Protein AF-A0A1Q5XD91-F1 (afdb_monomer)

Solvent-accessible surface area (backbone atoms only — not comparable to full-atom values): 5332 Å² total; per-residue (Å²): 134,85,80,62,76,76,69,59,72,77,71,69,80,78,74,77,80,73,74,74,92,57,81,72,78,55,91,76,58,67,86,66,50,56,11,87,84,72,84,46,67,27,48,30,25,31,69,90,77,67,46,42,24,21,68,69,60,47,54,56,40,61,73,42,96,71,60,73,60,68,44,65,59,88,63,76,81,83,81,123

Foldseek 3Di:
DDDDPVVVVVPDPPPPPPDPPDPPPPPPPPPQDCAPVNPDGFQKAFPPPRHGHHPVVLVVLCPDPDRTDMDTPPDPPPPD

Nearest PDB structures (foldseek):
  5o76-assembly2_C  TM=6.826E-01  e=3.384E-01  Homo sapiens
  2k4d-assembly1_A  TM=4.747E-01  e=2.914E-01  Homo sapiens
  2csv-assembly1_A  TM=6.713E-01  e=1.752E+00  Homo sapiens
  5jpx-assembly1_A  TM=6.298E-01  e=1.626E+00  Homo sapiens
  2dja-assembly1_A  TM=5.426E-01  e=1.299E+00  Homo sapiens

Mean predicted aligned error: 16.17 Å

pLDDT: mean 72.02, std 14.5, range [44.19, 91.38]

Structure (mmCIF, N/CA/C/O backbone):
data_AF-A0A1Q5XD91-F1
#
_entry.id   AF-A0A1Q5XD91-F1
#
loop_
_atom_site.group_PDB
_atom_site.id
_atom_site.type_symbol
_atom_site.label_atom_id
_atom_site.label_alt_id
_atom_site.label_comp_id
_atom_site.label_asym_id
_atom_site.label_entity_id
_atom_site.label_seq_id
_atom_site.pdbx_PDB_ins_code
_atom_site.Cartn_x
_atom_site.Cartn_y
_atom_site.Cartn_z
_atom_site.occupancy
_atom_site.B_iso_or_equiv
_atom_site.auth_seq_id
_atom_site.auth_comp_id
_atom_site.auth_asym_id
_atom_site.auth_atom_id
_atom_site.pdbx_PDB_model_num
ATOM 1 N N . MET A 1 1 ? 34.100 20.779 -59.127 1.00 44.19 1 MET A N 1
ATOM 2 C CA . MET A 1 1 ? 35.212 20.295 -58.278 1.00 44.19 1 MET A CA 1
ATOM 3 C C . MET A 1 1 ? 34.701 19.112 -57.459 1.00 44.19 1 MET A C 1
ATOM 5 O O . MET A 1 1 ? 34.000 19.327 -56.479 1.00 44.19 1 MET A O 1
ATOM 9 N N . ALA A 1 2 ? 34.929 17.876 -57.911 1.00 56.50 2 ALA A N 1
ATOM 10 C CA . ALA A 1 2 ? 34.485 16.673 -57.202 1.00 56.50 2 ALA A CA 1
ATOM 11 C C . ALA A 1 2 ? 35.408 16.405 -56.000 1.00 56.50 2 ALA A C 1
ATOM 13 O O . ALA A 1 2 ? 36.630 16.425 -56.147 1.00 56.50 2 ALA A O 1
ATOM 14 N N . LYS A 1 3 ? 34.830 16.200 -54.812 1.00 60.53 3 LYS A N 1
ATOM 15 C CA . LYS A 1 3 ? 35.571 15.904 -53.575 1.00 60.53 3 LYS A CA 1
ATOM 16 C C . LYS A 1 3 ? 36.302 14.560 -53.717 1.00 60.53 3 LYS A C 1
ATOM 18 O O . LYS A 1 3 ? 35.729 13.607 -54.246 1.00 60.53 3 LYS A O 1
ATOM 23 N N . ARG A 1 4 ? 37.568 14.491 -53.286 1.00 64.31 4 ARG A N 1
ATOM 24 C CA . 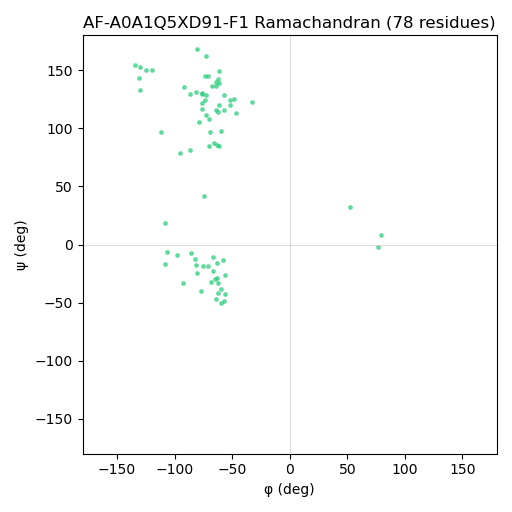ARG A 1 4 ? 38.401 13.280 -53.389 1.00 64.31 4 ARG A CA 1
ATOM 25 C C . ARG A 1 4 ? 37.794 12.166 -52.531 1.00 64.31 4 ARG A C 1
ATOM 27 O O . ARG A 1 4 ? 37.317 12.414 -51.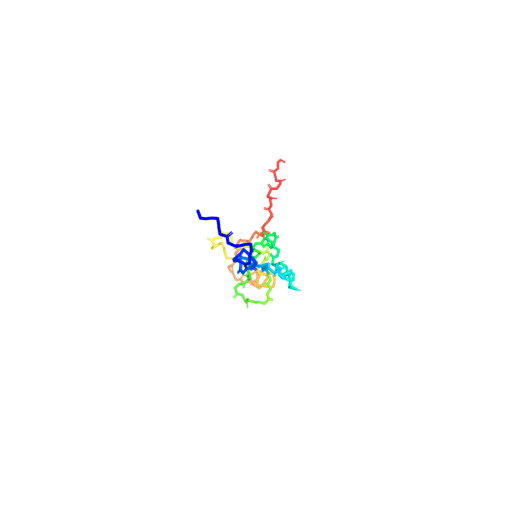428 1.00 64.31 4 ARG A O 1
ATOM 34 N N . ARG A 1 5 ? 37.811 10.926 -53.039 1.00 60.12 5 ARG A N 1
ATOM 35 C CA . ARG A 1 5 ? 37.259 9.737 -52.350 1.00 60.12 5 ARG A CA 1
ATOM 36 C C . ARG A 1 5 ? 37.871 9.501 -50.962 1.00 60.12 5 ARG A C 1
ATOM 38 O O . ARG A 1 5 ? 37.213 8.939 -50.095 1.00 60.12 5 ARG A O 1
ATOM 45 N N . GLU A 1 6 ? 39.095 9.968 -50.752 1.00 62.19 6 GLU A N 1
ATOM 46 C CA . GLU A 1 6 ? 39.857 9.858 -49.504 1.00 62.19 6 GLU A CA 1
ATOM 47 C C . GLU A 1 6 ? 39.211 10.641 -48.344 1.00 62.19 6 GLU A C 1
ATOM 49 O O . GLU A 1 6 ? 39.291 10.214 -47.193 1.00 62.19 6 GLU A O 1
ATOM 54 N N . ASP A 1 7 ? 38.493 11.732 -48.638 1.00 58.72 7 ASP A N 1
ATOM 55 C CA . ASP A 1 7 ? 37.809 12.555 -47.631 1.00 58.72 7 ASP A CA 1
ATOM 56 C C . ASP A 1 7 ? 36.520 11.911 -47.090 1.00 58.72 7 ASP A C 1
ATOM 58 O O . ASP A 1 7 ? 36.031 12.291 -46.026 1.00 58.72 7 ASP A O 1
ATOM 62 N N . LEU A 1 8 ? 35.955 10.923 -47.795 1.00 57.56 8 LE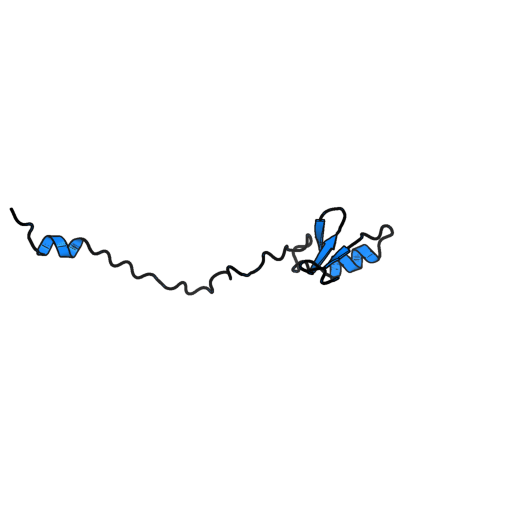U A N 1
ATOM 63 C CA . LEU A 1 8 ? 34.740 10.218 -47.368 1.00 57.56 8 LEU A CA 1
ATOM 64 C C . LEU A 1 8 ? 35.026 9.138 -46.314 1.00 57.56 8 LEU A C 1
ATOM 66 O O . LEU A 1 8 ? 34.152 8.833 -45.506 1.00 57.56 8 LEU A O 1
ATOM 70 N N . ALA A 1 9 ? 36.248 8.600 -46.269 1.00 56.22 9 ALA A N 1
ATOM 71 C CA . ALA A 1 9 ? 36.625 7.543 -45.327 1.00 56.22 9 ALA A CA 1
ATOM 72 C C . ALA A 1 9 ? 36.726 8.028 -43.867 1.00 56.22 9 ALA A C 1
ATOM 74 O O . ALA A 1 9 ? 36.666 7.221 -42.943 1.00 56.22 9 ALA A O 1
ATOM 75 N N . LYS A 1 10 ? 36.848 9.344 -43.640 1.00 56.78 10 LYS A N 1
ATOM 76 C CA . LYS A 1 10 ? 36.915 9.942 -42.294 1.00 56.78 10 LYS A CA 1
ATOM 77 C C . LYS A 1 10 ? 35.551 10.237 -41.657 1.00 56.78 10 LYS A C 1
ATOM 79 O O . LYS A 1 10 ? 35.517 10.619 -40.493 1.00 56.78 10 LYS A O 1
ATOM 84 N N . LEU A 1 11 ? 34.443 10.084 -42.386 1.00 57.44 11 LEU A N 1
ATOM 85 C CA . LEU A 1 11 ? 33.109 10.492 -41.917 1.00 57.44 11 LEU A CA 1
ATOM 86 C C . LEU A 1 11 ? 32.263 9.356 -41.332 1.00 57.44 11 LEU A C 1
ATOM 88 O O . LEU A 1 11 ? 31.224 9.615 -40.730 1.00 57.44 11 LEU A O 1
ATOM 92 N N . THR A 1 12 ? 32.694 8.105 -41.450 1.00 59.00 12 THR A N 1
ATOM 93 C CA . THR A 1 12 ? 31.968 6.965 -40.884 1.00 59.00 12 THR A CA 1
ATOM 94 C C . THR A 1 12 ? 32.522 6.600 -39.514 1.00 59.00 12 THR A C 1
ATOM 96 O O . THR A 1 12 ? 33.262 5.630 -39.360 1.00 59.00 12 THR A O 1
ATOM 99 N N . LEU A 1 13 ? 32.133 7.372 -38.495 1.00 61.50 13 LEU A N 1
ATOM 100 C CA . LEU A 1 13 ? 32.134 6.893 -37.114 1.00 61.50 13 LEU A CA 1
ATOM 101 C C . LEU A 1 13 ? 31.086 5.779 -37.013 1.00 61.50 13 LEU A C 1
ATOM 103 O O . LEU A 1 13 ? 29.918 6.015 -36.714 1.00 61.50 13 LEU A O 1
ATOM 107 N N . VAL A 1 14 ? 31.503 4.550 -37.311 1.00 63.75 14 VAL A N 1
ATOM 108 C CA . VAL A 1 14 ? 30.735 3.358 -36.962 1.00 63.75 14 VAL A CA 1
ATOM 109 C C . VAL A 1 14 ? 30.814 3.250 -35.447 1.00 63.75 14 VAL A C 1
ATOM 111 O O . VAL A 1 14 ? 31.810 2.783 -34.907 1.00 63.75 14 VAL A O 1
ATOM 114 N N . ILE A 1 15 ? 29.797 3.752 -34.751 1.00 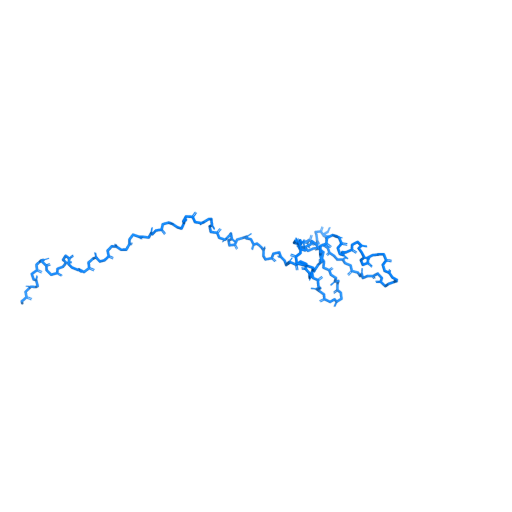65.94 15 ILE A N 1
ATOM 115 C CA . ILE A 1 15 ? 29.637 3.528 -33.317 1.00 65.94 15 ILE A CA 1
ATOM 116 C C . ILE A 1 15 ? 29.053 2.119 -33.188 1.00 65.94 15 ILE A C 1
ATOM 118 O O . ILE A 1 15 ? 27.875 1.933 -33.506 1.00 65.94 15 ILE A O 1
ATOM 122 N N . PRO A 1 16 ? 29.824 1.096 -32.773 1.00 62.34 16 PRO A N 1
ATOM 123 C CA . PRO A 1 16 ? 29.226 -0.189 -32.473 1.00 62.34 16 PRO A CA 1
ATOM 124 C C . PRO A 1 16 ? 28.284 0.031 -31.290 1.00 62.34 16 PRO A C 1
ATOM 126 O O . PRO A 1 16 ? 28.723 0.391 -30.196 1.00 62.34 16 PRO A O 1
ATOM 129 N N . PHE A 1 17 ? 26.981 -0.158 -31.503 1.00 63.12 17 PHE A N 1
ATOM 130 C CA . PHE A 1 17 ? 26.025 -0.237 -30.407 1.00 63.12 17 PHE A CA 1
ATOM 131 C C . PHE A 1 17 ? 26.450 -1.411 -29.520 1.00 63.12 17 PHE A C 1
ATOM 133 O O . PHE A 1 17 ? 26.174 -2.571 -29.829 1.00 63.12 17 PHE A O 1
ATOM 140 N N . ARG A 1 18 ? 27.177 -1.118 -28.434 1.00 61.19 18 ARG A N 1
ATOM 141 C CA . ARG A 1 18 ? 27.447 -2.091 -27.377 1.00 61.19 18 ARG A CA 1
ATOM 142 C C . ARG A 1 18 ? 26.092 -2.571 -26.883 1.00 61.19 18 ARG A C 1
ATOM 144 O O . ARG A 1 18 ? 25.303 -1.781 -26.364 1.00 61.19 18 ARG A O 1
ATOM 151 N N . LYS A 1 19 ? 25.805 -3.858 -27.081 1.00 65.12 19 LYS A N 1
ATOM 152 C CA . LYS A 1 19 ? 24.671 -4.492 -26.414 1.00 65.12 19 LYS A CA 1
ATOM 153 C C . LYS A 1 19 ? 24.890 -4.294 -24.909 1.00 65.12 19 LYS A C 1
ATOM 155 O O . LYS A 1 19 ? 26.001 -4.548 -24.448 1.00 65.12 19 LYS A O 1
ATOM 160 N N . PRO A 1 20 ? 23.906 -3.782 -24.157 1.00 62.34 20 PRO A N 1
ATOM 161 C CA . PRO A 1 20 ? 24.064 -3.642 -22.719 1.00 62.34 20 PRO A CA 1
ATOM 162 C C . PRO A 1 20 ? 24.265 -5.038 -22.111 1.00 62.34 20 PRO A C 1
ATOM 164 O O . PRO A 1 20 ? 23.391 -5.887 -22.245 1.00 62.34 20 PRO A O 1
ATOM 167 N N . ASP A 1 21 ? 25.406 -5.265 -21.451 1.00 63.41 21 ASP A N 1
ATOM 168 C CA . ASP A 1 21 ? 25.704 -6.491 -20.681 1.00 63.41 21 ASP A CA 1
ATOM 169 C C . ASP A 1 21 ? 24.757 -6.689 -19.489 1.00 63.41 21 ASP A C 1
ATOM 171 O O . ASP A 1 21 ? 24.671 -7.766 -18.905 1.00 63.41 21 ASP A O 1
ATOM 175 N N . LYS A 1 22 ? 24.041 -5.634 -19.101 1.00 64.75 22 LYS A N 1
ATOM 176 C CA . LYS A 1 22 ? 23.104 -5.669 -17.985 1.00 64.75 22 LYS A CA 1
ATOM 177 C C . LYS A 1 22 ? 21.716 -6.015 -18.520 1.00 64.75 22 LYS A C 1
ATOM 179 O O . LYS A 1 22 ? 21.315 -5.422 -19.529 1.00 64.75 22 LYS A O 1
ATOM 184 N N . PRO A 1 23 ? 20.962 -6.917 -17.862 1.00 61.03 23 PRO A N 1
ATOM 185 C CA . PRO A 1 23 ? 19.571 -7.140 -18.221 1.00 61.03 23 PRO A CA 1
ATOM 186 C C . PRO A 1 23 ? 18.875 -5.781 -18.229 1.00 61.03 23 PRO A C 1
ATOM 188 O O . PRO A 1 23 ? 18.967 -5.024 -17.259 1.00 61.03 23 PRO A O 1
ATOM 191 N N . LYS A 1 24 ? 18.250 -5.430 -19.361 1.00 55.16 24 LYS A N 1
ATOM 192 C CA . LYS A 1 24 ? 17.394 -4.246 -19.440 1.00 55.16 24 LYS A CA 1
ATOM 193 C C . LYS A 1 24 ? 16.458 -4.315 -18.238 1.00 55.16 24 LYS A C 1
ATOM 195 O O . LYS A 1 24 ? 15.793 -5.337 -18.070 1.00 55.16 24 LYS A O 1
ATOM 200 N N . HIS A 1 25 ? 16.426 -3.260 -17.419 1.00 53.44 25 HIS A N 1
ATOM 201 C CA . HIS A 1 25 ? 15.348 -3.071 -16.455 1.00 53.44 25 HIS A CA 1
ATOM 202 C C . HIS A 1 25 ? 14.062 -3.327 -17.230 1.00 53.44 25 HIS A C 1
ATOM 204 O O . HIS A 1 25 ? 13.795 -2.633 -18.215 1.00 53.44 25 HIS A O 1
ATOM 210 N N . ASN A 1 26 ? 13.366 -4.408 -16.881 1.00 49.38 26 ASN A N 1
ATOM 211 C CA . ASN A 1 26 ? 12.196 -4.851 -17.611 1.00 49.38 26 ASN A CA 1
ATOM 212 C C . ASN A 1 26 ? 11.263 -3.639 -17.717 1.00 49.38 26 ASN A C 1
ATOM 214 O O . ASN A 1 26 ? 10.909 -3.051 -16.698 1.00 49.38 26 ASN A O 1
ATOM 218 N N . GLN A 1 27 ? 10.933 -3.207 -18.933 1.00 52.94 27 GLN A N 1
ATOM 219 C CA . GLN A 1 27 ? 9.980 -2.109 -19.135 1.00 52.94 27 GLN A CA 1
ATOM 220 C C . GLN A 1 27 ? 8.567 -2.526 -18.684 1.00 52.94 27 GLN A C 1
ATOM 222 O O . GLN A 1 27 ? 7.700 -1.679 -18.520 1.00 52.94 27 GLN A O 1
ATOM 227 N N . TYR A 1 28 ? 8.389 -3.827 -18.413 1.00 49.44 28 TYR A N 1
ATOM 228 C CA . TYR A 1 28 ? 7.251 -4.455 -17.754 1.00 49.44 28 TYR A CA 1
ATOM 229 C C . TYR A 1 28 ? 7.573 -4.947 -16.335 1.00 49.44 28 TYR A C 1
ATOM 231 O O . TYR A 1 28 ? 6.843 -5.783 -15.808 1.00 49.44 28 TYR A O 1
ATOM 239 N N . ARG A 1 29 ? 8.647 -4.473 -15.675 1.00 47.69 29 ARG A N 1
ATOM 240 C CA . ARG A 1 29 ? 8.611 -4.428 -14.206 1.00 47.69 29 ARG A CA 1
ATOM 241 C C . ARG A 1 29 ? 7.598 -3.334 -13.908 1.00 47.69 29 ARG A C 1
ATOM 243 O O . ARG A 1 29 ? 7.950 -2.162 -13.805 1.00 47.69 29 ARG A O 1
ATOM 250 N N . THR A 1 30 ? 6.329 -3.740 -13.912 1.00 56.47 30 THR A N 1
ATOM 251 C CA . THR A 1 30 ? 5.221 -3.061 -13.257 1.00 56.47 30 THR A CA 1
ATOM 252 C C . THR A 1 30 ? 5.810 -2.430 -12.014 1.00 56.47 30 THR A C 1
ATOM 254 O O . THR A 1 30 ? 6.500 -3.124 -11.270 1.00 56.47 30 THR A O 1
ATOM 257 N N . PHE A 1 31 ? 5.681 -1.116 -11.873 1.00 59.47 31 PHE A N 1
ATOM 258 C CA . PHE A 1 31 ? 6.187 -0.396 -10.715 1.00 59.47 31 PHE A CA 1
ATOM 259 C C . PHE A 1 31 ? 5.449 -0.945 -9.489 1.00 59.47 31 PHE A C 1
ATOM 261 O O . PHE A 1 31 ? 4.387 -0.445 -9.135 1.00 59.47 31 PHE A O 1
ATOM 268 N N . THR A 1 32 ? 5.938 -2.046 -8.919 1.00 63.84 32 THR A N 1
ATOM 269 C CA . THR A 1 32 ? 5.438 -2.596 -7.671 1.00 63.84 32 THR A CA 1
ATOM 270 C C . THR A 1 32 ? 5.946 -1.645 -6.605 1.00 63.84 32 THR A C 1
ATOM 272 O O . THR A 1 32 ? 7.165 -1.501 -6.445 1.00 63.84 32 THR A O 1
ATOM 275 N N . PRO A 1 33 ? 5.050 -0.890 -5.952 1.00 77.12 33 PRO A N 1
ATOM 276 C CA . PRO A 1 33 ? 5.485 0.058 -4.951 1.00 77.12 33 PRO A CA 1
ATOM 277 C C . PRO A 1 33 ? 6.189 -0.713 -3.832 1.00 77.12 33 PRO A C 1
ATOM 279 O O . PRO A 1 33 ? 5.780 -1.806 -3.450 1.00 77.12 33 PRO A O 1
ATOM 282 N N . MET A 1 34 ? 7.290 -0.169 -3.329 1.00 85.75 34 MET A N 1
ATOM 283 C CA . MET A 1 34 ? 7.954 -0.727 -2.153 1.00 85.75 34 MET A CA 1
ATOM 284 C C . MET A 1 34 ? 7.123 -0.390 -0.917 1.00 85.75 34 MET A C 1
ATOM 286 O O . MET A 1 34 ? 6.548 0.699 -0.835 1.00 85.75 34 MET A O 1
ATOM 290 N N . CYS A 1 35 ? 7.082 -1.298 0.057 1.00 88.81 35 CYS A N 1
ATOM 291 C CA . CYS A 1 35 ? 6.497 -0.984 1.355 1.00 88.81 35 CYS A CA 1
ATOM 292 C C . CYS A 1 35 ? 7.271 0.167 2.015 1.00 88.81 35 CYS A C 1
ATOM 294 O O . CYS A 1 35 ? 8.490 0.265 1.861 1.00 88.81 35 CYS A O 1
ATOM 296 N N . GLY A 1 36 ? 6.598 0.990 2.826 1.00 84.25 36 GLY A N 1
ATOM 297 C CA . GLY A 1 36 ? 7.241 2.065 3.600 1.00 84.25 36 GLY A CA 1
ATOM 298 C C . GLY A 1 36 ? 8.351 1.603 4.563 1.00 84.25 36 GLY A C 1
ATOM 299 O O . GLY A 1 36 ? 9.128 2.430 5.029 1.00 84.25 36 GLY A O 1
ATOM 300 N N . CYS A 1 37 ? 8.461 0.296 4.830 1.00 84.56 37 CYS A N 1
ATOM 301 C CA . CYS A 1 37 ? 9.543 -0.304 5.615 1.00 84.56 37 CYS A CA 1
ATOM 302 C C . CYS A 1 37 ? 10.833 -0.531 4.806 1.00 84.56 37 CYS A C 1
ATOM 304 O O . CYS A 1 37 ? 11.898 -0.704 5.389 1.00 84.56 37 CYS A O 1
ATOM 306 N N . GLY A 1 38 ? 10.754 -0.525 3.470 1.00 82.94 38 GLY A N 1
ATOM 307 C CA . GLY A 1 38 ? 11.897 -0.662 2.564 1.00 82.94 38 GLY A CA 1
ATOM 308 C C . GLY A 1 38 ? 12.468 -2.075 2.406 1.00 82.94 38 GLY A C 1
ATOM 309 O O . GLY A 1 38 ? 13.398 -2.250 1.624 1.00 82.94 38 GLY A O 1
ATOM 310 N N . GLU A 1 39 ? 11.932 -3.074 3.111 1.00 80.62 39 GLU A N 1
ATOM 311 C CA . GLU A 1 39 ? 12.490 -4.434 3.130 1.00 80.62 39 GLU A CA 1
ATOM 312 C C . GLU A 1 39 ? 11.871 -5.357 2.068 1.00 80.62 39 GLU A C 1
ATOM 314 O O . GLU A 1 39 ? 12.551 -6.212 1.497 1.00 80.62 39 GLU A O 1
ATOM 319 N N . HIS A 1 40 ? 10.589 -5.151 1.759 1.00 87.00 40 HIS A N 1
ATOM 320 C CA . HIS A 1 40 ? 9.823 -6.001 0.851 1.00 87.00 40 HIS 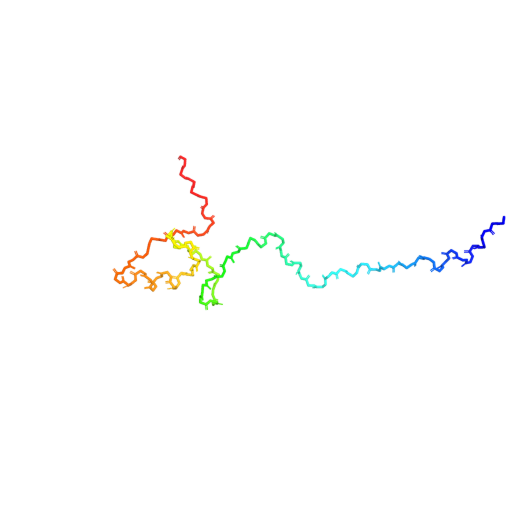A CA 1
ATOM 321 C C . HIS A 1 40 ? 8.998 -5.185 -0.152 1.00 87.00 40 HIS A C 1
ATOM 323 O O . HIS A 1 40 ? 8.612 -4.036 0.104 1.00 87.00 40 HIS A O 1
ATOM 329 N N . GLU A 1 41 ? 8.713 -5.808 -1.297 1.00 88.44 41 GLU A N 1
ATOM 330 C CA . GLU A 1 41 ? 7.742 -5.294 -2.263 1.00 88.44 41 GLU A CA 1
ATOM 331 C C . GLU A 1 41 ? 6.354 -5.243 -1.594 1.00 88.44 41 GLU A C 1
ATOM 333 O O . GLU A 1 41 ? 6.027 -6.084 -0.752 1.00 88.44 41 GLU A O 1
ATOM 338 N N . ALA A 1 42 ? 5.560 -4.213 -1.891 1.00 87.81 42 ALA A N 1
ATOM 339 C CA . ALA A 1 42 ? 4.227 -4.102 -1.322 1.00 87.81 42 ALA A CA 1
ATOM 340 C C . ALA A 1 42 ? 3.235 -4.965 -2.100 1.00 87.81 42 ALA A C 1
ATOM 342 O O . ALA A 1 42 ? 3.132 -4.881 -3.324 1.00 87.81 42 ALA A O 1
ATOM 343 N N . GLU A 1 43 ? 2.469 -5.746 -1.349 1.00 88.62 43 GLU A N 1
ATOM 344 C CA . GLU A 1 43 ? 1.401 -6.614 -1.852 1.00 88.62 43 GLU A CA 1
ATOM 345 C C . GLU A 1 43 ? 0.021 -6.069 -1.472 1.00 88.62 43 GLU A C 1
ATOM 347 O O . GLU A 1 43 ? -0.987 -6.429 -2.076 1.00 88.62 43 GLU A O 1
ATOM 352 N N . TRP A 1 44 ? -0.021 -5.156 -0.501 1.00 86.75 44 TRP A N 1
ATOM 353 C CA . TRP A 1 44 ? -1.230 -4.601 0.080 1.00 86.75 44 TRP A CA 1
ATOM 354 C C . TRP A 1 44 ? -1.225 -3.079 -0.000 1.00 86.75 44 TRP A C 1
ATOM 356 O O . TRP A 1 44 ? -0.183 -2.430 0.059 1.00 86.75 44 TRP A O 1
ATOM 366 N N . GLU A 1 45 ? -2.407 -2.491 -0.088 1.00 86.44 45 GLU A N 1
ATOM 367 C CA . GLU A 1 45 ? -2.611 -1.050 -0.039 1.00 86.44 45 GLU A CA 1
ATOM 368 C C . GLU A 1 45 ? -3.699 -0.720 0.976 1.00 86.44 45 GLU A C 1
ATOM 370 O O . GLU A 1 45 ? -4.770 -1.331 0.977 1.00 86.44 45 GLU A O 1
ATOM 375 N N . VAL A 1 46 ? -3.434 0.262 1.837 1.00 84.50 46 VAL A N 1
ATOM 376 C CA . VAL A 1 46 ? -4.441 0.798 2.760 1.00 84.50 46 VAL A CA 1
ATOM 377 C C . VAL A 1 46 ? -5.428 1.657 1.973 1.00 84.50 46 VAL A C 1
ATOM 379 O O . VAL A 1 46 ? -5.024 2.617 1.326 1.00 84.50 46 VAL A O 1
ATOM 382 N N . TYR A 1 47 ? -6.723 1.353 2.053 1.00 78.12 47 TYR A N 1
ATOM 383 C CA . TYR A 1 47 ? -7.764 1.996 1.243 1.00 78.12 47 TYR A CA 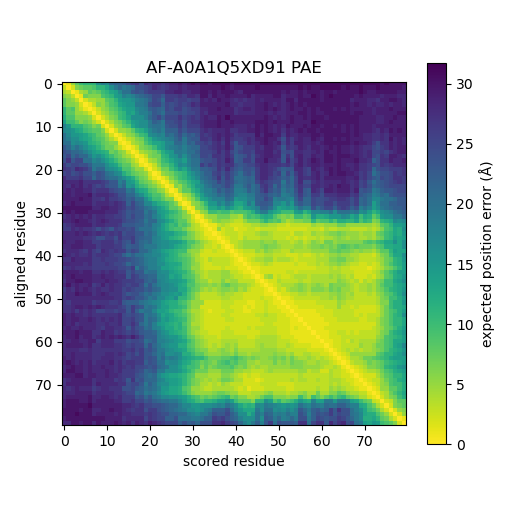1
ATOM 384 C C . TYR A 1 47 ? -7.854 3.514 1.461 1.00 78.12 47 TYR A C 1
ATOM 386 O O . TYR A 1 47 ? -8.077 4.271 0.523 1.00 78.12 47 TYR A O 1
ATOM 394 N N . GLU A 1 48 ? -7.677 3.961 2.704 1.00 78.12 48 GLU A N 1
ATOM 395 C CA . GLU A 1 48 ? -7.879 5.361 3.087 1.00 78.12 48 GLU A CA 1
ATOM 396 C C . GLU A 1 48 ? -6.722 6.272 2.657 1.00 78.12 48 GLU A C 1
ATOM 398 O O . GLU A 1 48 ? -6.942 7.390 2.196 1.00 78.12 48 GLU A O 1
ATOM 403 N N . THR A 1 49 ? -5.484 5.793 2.785 1.00 81.88 49 THR A N 1
ATOM 404 C CA . THR A 1 49 ? -4.272 6.585 2.521 1.00 81.88 49 THR A CA 1
ATOM 405 C C . THR A 1 49 ? -3.562 6.197 1.230 1.00 81.88 49 THR A C 1
ATOM 407 O O . THR A 1 49 ? -2.596 6.859 0.853 1.00 81.88 49 THR A O 1
ATOM 410 N N . LEU A 1 50 ? -4.015 5.128 0.566 1.00 81.88 50 LEU A N 1
ATOM 411 C CA . LEU A 1 50 ? -3.377 4.515 -0.602 1.00 81.88 50 LEU A CA 1
ATOM 412 C C . LEU A 1 50 ? -1.893 4.198 -0.360 1.00 81.88 50 LEU A C 1
ATOM 414 O O . LEU A 1 50 ? -1.054 4.285 -1.255 1.00 81.88 50 LEU A O 1
ATOM 418 N N . GLN A 1 51 ? -1.546 3.874 0.890 1.00 83.25 51 GLN A N 1
ATOM 419 C CA . GLN A 1 51 ? -0.166 3.586 1.256 1.00 83.25 51 GLN A CA 1
ATOM 420 C C . GLN A 1 51 ? 0.185 2.111 1.017 1.00 83.25 51 GLN A C 1
ATOM 422 O O . GLN A 1 51 ? -0.517 1.229 1.532 1.00 83.25 51 GLN A O 1
ATOM 427 N N . PRO A 1 52 ? 1.296 1.835 0.309 1.00 88.62 52 PRO A N 1
ATOM 428 C CA . PRO A 1 52 ? 1.742 0.484 -0.001 1.00 88.62 52 PRO A CA 1
ATOM 429 C C . PRO A 1 52 ? 2.379 -0.193 1.222 1.00 88.62 52 PRO A C 1
ATOM 431 O O . PRO A 1 52 ? 3.266 0.368 1.870 1.00 88.62 52 PRO A O 1
ATOM 434 N N . HIS A 1 53 ? 1.942 -1.415 1.517 1.00 90.12 53 HIS A N 1
ATOM 435 C CA . HIS A 1 53 ? 2.410 -2.241 2.624 1.00 90.12 53 HIS A CA 1
ATOM 436 C C . HIS A 1 53 ? 2.751 -3.668 2.164 1.00 90.12 53 HIS A C 1
ATOM 438 O O . HIS A 1 53 ? 2.084 -4.243 1.304 1.00 90.12 53 HIS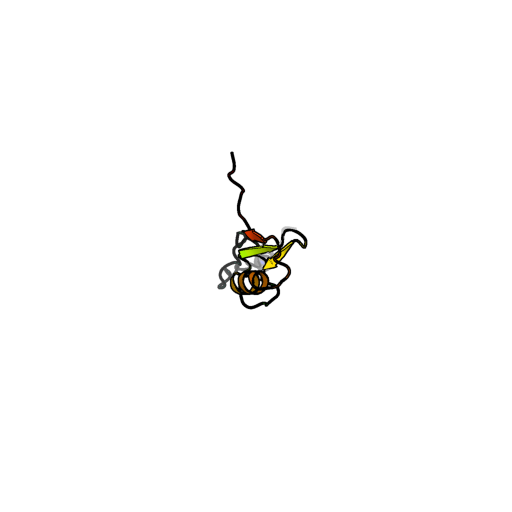 A O 1
ATOM 444 N N . CYS A 1 54 ? 3.797 -4.258 2.739 1.00 91.38 54 CYS A N 1
ATOM 445 C CA . CYS A 1 54 ? 4.086 -5.684 2.602 1.00 91.38 54 CYS A CA 1
ATOM 446 C C . CYS A 1 54 ? 3.213 -6.502 3.562 1.00 91.38 54 CYS A C 1
ATOM 448 O O . CYS A 1 54 ? 2.596 -5.945 4.476 1.00 91.38 54 CYS A O 1
ATOM 450 N N . ASP A 1 55 ? 3.181 -7.823 3.380 1.00 90.50 55 ASP A N 1
ATOM 451 C CA . ASP A 1 55 ? 2.365 -8.720 4.204 1.00 90.50 55 ASP A CA 1
ATOM 452 C C . ASP A 1 55 ? 2.664 -8.593 5.706 1.00 90.50 55 ASP A C 1
ATOM 454 O O . ASP A 1 55 ? 1.750 -8.463 6.515 1.00 90.50 55 ASP A O 1
ATOM 458 N N . SER A 1 56 ? 3.944 -8.502 6.080 1.00 90.56 56 SER A N 1
ATOM 459 C CA . SER A 1 56 ? 4.365 -8.339 7.479 1.00 90.56 56 SER A CA 1
ATOM 460 C C . SER A 1 56 ? 3.806 -7.059 8.116 1.00 90.56 56 SER A C 1
ATOM 462 O O . SER A 1 56 ? 3.166 -7.106 9.168 1.00 90.56 56 SER A O 1
ATOM 464 N N . CYS A 1 57 ? 3.967 -5.907 7.453 1.00 89.44 57 CYS A N 1
ATOM 465 C CA . CYS A 1 57 ? 3.460 -4.637 7.977 1.00 89.44 57 CYS A CA 1
ATOM 466 C C . CYS A 1 57 ? 1.923 -4.582 7.987 1.00 89.44 57 CYS A C 1
ATOM 468 O O . CYS A 1 57 ? 1.335 -3.970 8.878 1.00 89.44 57 CYS A O 1
ATOM 470 N N . MET A 1 58 ? 1.260 -5.235 7.027 1.00 89.31 58 MET A N 1
ATOM 471 C CA . MET A 1 58 ? -0.197 -5.382 7.028 1.00 89.31 58 MET A CA 1
ATOM 472 C C . MET A 1 58 ? -0.669 -6.216 8.226 1.00 89.31 58 MET A C 1
ATOM 474 O O . MET A 1 58 ? -1.578 -5.794 8.944 1.00 89.31 58 MET A O 1
ATOM 478 N N . GLN A 1 59 ? -0.029 -7.358 8.490 1.00 89.62 59 GLN A N 1
ATOM 479 C CA . GLN A 1 59 ? -0.356 -8.216 9.630 1.00 89.62 59 GLN A CA 1
ATOM 480 C C . GLN A 1 59 ? -0.134 -7.494 10.960 1.00 89.62 59 GLN A C 1
ATOM 482 O O . GLN A 1 59 ? -0.991 -7.564 11.841 1.00 89.62 59 GLN A O 1
ATOM 487 N N . GLU A 1 60 ? 0.961 -6.743 11.092 1.00 87.94 60 GLU A N 1
ATOM 488 C CA . GLU A 1 60 ? 1.202 -5.904 12.265 1.00 87.94 60 GLU A CA 1
ATOM 489 C C . GLU A 1 60 ? 0.053 -4.905 12.467 1.00 87.94 60 GLU A C 1
ATOM 491 O O . GLU A 1 60 ? -0.540 -4.839 13.549 1.00 87.94 60 GLU A O 1
ATOM 496 N N . ALA A 1 61 ? -0.356 -4.202 11.407 1.00 85.12 61 ALA A N 1
ATOM 497 C CA . ALA A 1 61 ? -1.452 -3.243 11.470 1.00 85.12 61 ALA A CA 1
ATOM 498 C C . ALA A 1 61 ? -2.801 -3.896 11.840 1.00 85.12 61 ALA A C 1
ATOM 500 O O . ALA A 1 61 ? -3.597 -3.291 12.565 1.00 85.12 61 ALA A O 1
ATOM 501 N N . MET A 1 62 ? -3.041 -5.147 11.431 1.00 84.44 62 MET A N 1
ATOM 502 C CA . MET A 1 62 ? -4.238 -5.920 11.799 1.00 84.44 62 MET A CA 1
ATOM 503 C C . MET A 1 62 ? -4.312 -6.275 13.291 1.00 84.44 62 MET A C 1
ATOM 505 O O . MET A 1 62 ? -5.410 -6.514 13.809 1.00 84.44 62 MET A O 1
ATOM 509 N N . THR A 1 63 ? -3.175 -6.294 13.993 1.00 86.69 63 THR A N 1
ATOM 510 C CA . THR A 1 63 ? -3.129 -6.498 15.453 1.00 86.69 63 THR A CA 1
ATOM 511 C C . THR A 1 63 ? -3.386 -5.220 16.253 1.00 86.69 63 THR A C 1
ATOM 513 O O . THR A 1 63 ? -3.638 -5.282 17.458 1.00 86.69 63 THR A O 1
ATOM 516 N N . SER A 1 64 ? -3.357 -4.055 15.603 1.00 85.00 64 SER A N 1
ATOM 517 C CA . SER A 1 64 ? -3.590 -2.774 16.263 1.00 85.00 64 SER A CA 1
ATOM 518 C C . SER A 1 64 ? -5.070 -2.571 16.631 1.00 85.00 64 SER A C 1
ATOM 520 O O . SER A 1 64 ? -5.977 -3.230 16.115 1.00 85.00 64 SER A O 1
ATOM 522 N N . LYS A 1 65 ? -5.343 -1.632 17.548 1.00 85.06 65 LYS A N 1
ATOM 523 C CA . LYS A 1 65 ? -6.723 -1.302 17.959 1.00 85.06 65 LYS A CA 1
ATOM 524 C C . LYS A 1 65 ? -7.562 -0.730 16.813 1.00 85.06 65 LYS A C 1
ATOM 526 O O . LYS A 1 65 ? -8.781 -0.873 16.833 1.00 85.06 65 LYS A O 1
ATOM 531 N N . ILE A 1 66 ? -6.919 -0.063 15.857 1.00 82.69 66 ILE A N 1
ATOM 532 C CA . ILE A 1 66 ? -7.56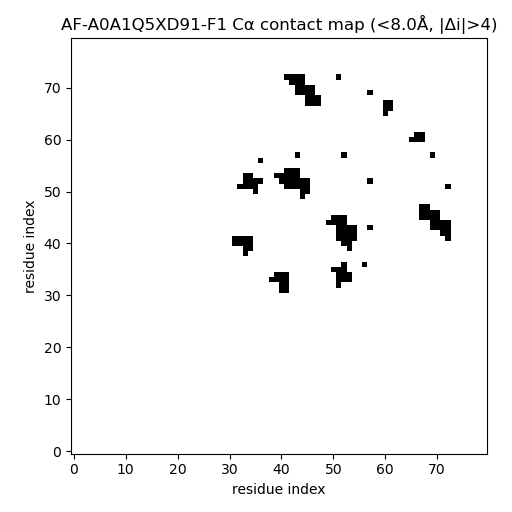0 0.579 14.711 1.00 82.69 66 ILE A CA 1
ATOM 533 C C . ILE A 1 66 ? -7.140 -0.210 13.482 1.00 82.69 66 ILE A C 1
ATOM 535 O O . ILE A 1 66 ? -6.057 -0.007 12.947 1.00 82.69 66 ILE A O 1
ATOM 539 N N . LYS A 1 67 ? -7.990 -1.141 13.058 1.00 82.94 67 LYS A N 1
ATOM 540 C CA . LYS A 1 67 ? -7.686 -2.004 11.918 1.00 82.94 67 LYS A CA 1
ATOM 541 C C . LYS A 1 67 ? -7.871 -1.217 10.620 1.00 82.94 67 LYS A C 1
ATOM 543 O O . LYS A 1 67 ? -9.000 -0.797 10.354 1.00 82.94 67 LYS A O 1
ATOM 548 N N . PRO A 1 68 ? -6.812 -1.006 9.820 1.00 82.00 68 PRO A N 1
ATOM 549 C CA . PRO A 1 68 ? -6.965 -0.363 8.528 1.00 82.00 68 PRO A CA 1
ATOM 550 C C . PRO A 1 68 ? -7.673 -1.304 7.551 1.00 82.00 68 PRO A C 1
ATOM 552 O O . PRO A 1 68 ? -7.456 -2.517 7.556 1.00 82.00 68 PRO A O 1
ATOM 555 N N . PHE A 1 69 ? -8.499 -0.737 6.677 1.00 85.50 69 PHE A N 1
ATOM 556 C CA . PHE A 1 69 ? -9.025 -1.468 5.529 1.00 85.50 69 PHE A CA 1
ATOM 557 C C . PHE A 1 69 ? -7.929 -1.573 4.472 1.00 85.50 69 PHE A C 1
ATOM 559 O O . PHE A 1 69 ? -7.408 -0.553 4.022 1.00 85.50 69 PHE A O 1
ATOM 566 N N . VAL A 1 70 ? -7.576 -2.797 4.087 1.00 86.56 70 VAL A N 1
ATOM 567 C CA . VAL A 1 70 ? -6.523 -3.077 3.103 1.00 86.56 70 VAL A CA 1
ATOM 568 C C . VAL A 1 70 ? -7.089 -3.825 1.903 1.00 86.56 70 VAL A C 1
ATOM 570 O O . VAL A 1 70 ? -8.043 -4.591 2.038 1.00 86.56 70 VAL A O 1
ATOM 573 N N . ARG A 1 71 ? -6.490 -3.615 0.731 1.00 85.12 71 ARG A N 1
ATOM 574 C CA . ARG A 1 71 ? -6.784 -4.343 -0.509 1.00 85.12 71 ARG A CA 1
ATOM 575 C C . ARG A 1 71 ? -5.494 -4.860 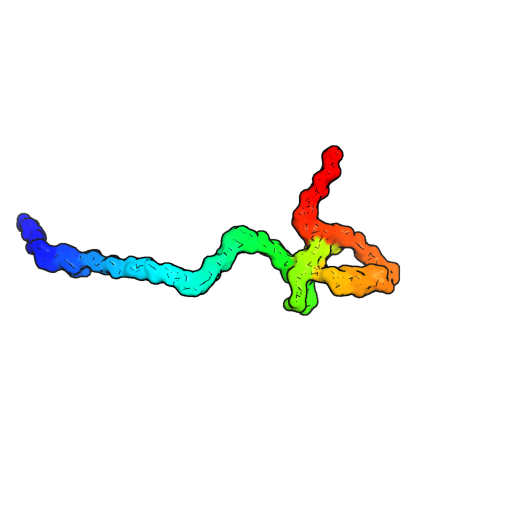-1.152 1.00 85.12 71 ARG A C 1
ATOM 577 O O . ARG A 1 71 ? -4.450 -4.240 -0.945 1.00 85.12 71 ARG A O 1
ATOM 584 N N . PRO A 1 72 ? -5.534 -5.955 -1.925 1.00 85.25 72 PRO A N 1
ATOM 585 C CA . PRO A 1 72 ? -4.366 -6.421 -2.662 1.00 85.25 72 PRO A CA 1
ATOM 586 C C . PRO A 1 72 ? -3.992 -5.439 -3.784 1.00 85.25 72 PRO A C 1
ATOM 588 O O . PRO A 1 72 ? -4.853 -4.950 -4.521 1.00 85.25 72 PRO A O 1
ATOM 591 N N . LEU A 1 73 ? -2.698 -5.157 -3.927 1.00 79.50 73 LEU A N 1
ATOM 592 C CA . LEU A 1 73 ? -2.147 -4.338 -5.005 1.00 79.50 73 LEU A CA 1
ATOM 593 C C . LEU A 1 73 ? -2.177 -5.113 -6.327 1.00 79.50 73 LEU A C 1
ATOM 595 O O . LEU A 1 73 ? -1.681 -6.231 -6.422 1.00 79.50 73 LEU A O 1
ATOM 599 N N . GLY A 1 74 ? -2.739 -4.502 -7.371 1.00 69.31 74 GLY A N 1
ATOM 600 C CA . GLY A 1 74 ? -2.789 -5.107 -8.707 1.00 69.31 74 GLY A CA 1
ATOM 601 C C . GLY A 1 74 ? -3.880 -6.165 -8.901 1.00 69.31 74 GLY A C 1
ATOM 602 O O . GLY A 1 74 ? -3.922 -6.790 -9.960 1.00 69.31 74 GLY A O 1
ATOM 603 N N . GLY A 1 75 ? -4.783 -6.343 -7.932 1.00 59.34 75 GLY A N 1
ATOM 604 C CA . GLY A 1 75 ? -6.012 -7.104 -8.137 1.00 59.34 75 GLY A CA 1
ATOM 605 C C . GLY A 1 75 ? -6.957 -6.335 -9.058 1.00 59.34 75 GLY A C 1
ATOM 606 O O . GLY A 1 75 ? -7.533 -5.327 -8.651 1.00 59.34 75 GLY A O 1
ATOM 607 N N . PHE A 1 76 ? -7.116 -6.797 -10.299 1.00 51.62 76 PHE A N 1
ATOM 608 C CA . PHE A 1 76 ? -8.353 -6.538 -11.029 1.00 51.62 76 PHE A CA 1
ATOM 609 C C . PHE A 1 76 ? -9.460 -7.224 -10.229 1.00 51.62 76 PHE A C 1
ATOM 611 O O . PHE A 1 76 ? -9.443 -8.442 -10.063 1.00 51.62 76 PHE A O 1
ATOM 618 N N . ASP A 1 77 ? -10.358 -6.426 -9.663 1.00 51.84 77 ASP A N 1
ATOM 619 C CA . ASP A 1 77 ? -11.606 -6.899 -9.078 1.00 51.84 77 ASP A CA 1
ATOM 620 C C . ASP A 1 77 ? -12.424 -7.525 -10.222 1.00 51.84 77 ASP A C 1
ATOM 622 O O . ASP A 1 77 ? -13.192 -6.854 -10.904 1.00 51.84 77 ASP A O 1
ATOM 626 N N . ASP A 1 78 ? -12.173 -8.804 -10.517 1.00 51.66 78 ASP A N 1
ATOM 627 C CA . ASP A 1 78 ? -12.895 -9.624 -11.503 1.00 51.66 78 ASP A CA 1
ATOM 628 C C . ASP A 1 78 ? -14.275 -10.027 -10.936 1.00 51.66 78 ASP A C 1
ATOM 630 O O . ASP A 1 78 ? -14.723 -11.168 -11.031 1.00 51.66 78 ASP A O 1
ATOM 634 N N . ALA A 1 79 ? -14.952 -9.084 -10.275 1.00 53.41 79 ALA A N 1
ATOM 635 C CA . ALA A 1 79 ? -16.344 -9.208 -9.882 1.00 53.41 79 ALA A CA 1
ATOM 636 C C . ALA A 1 79 ? -17.217 -8.736 -11.055 1.00 53.41 79 ALA A C 1
ATOM 638 O O . ALA A 1 79 ? -17.661 -7.588 -11.107 1.00 53.41 79 ALA A O 1
ATOM 639 N N . SER A 1 80 ? -17.414 -9.633 -12.028 1.00 48.25 80 SER A N 1
ATOM 640 C CA . SER A 1 80 ? -18.511 -9.571 -13.009 1.00 48.25 80 SER A CA 1
ATOM 641 C C . SER A 1 80 ? -19.653 -10.495 -12.606 1.00 48.25 80 SER A C 1
ATOM 643 O O . SER A 1 80 ? -19.363 -11.601 -12.096 1.00 48.25 80 SER A O 1
#

Sequence (80 aa):
MAKRREDLAKLTLVIPFRKPDKPKHNQYRTFTPMCGCGEHEAEWEVYETLQPHCDSCMQEAMTSKIKPFVRPLGGFDDAS

Radius of gyration: 26.54 Å; Cα contacts (8 Å, |Δi|>4): 75; chains: 1; bounding box: 58×30×76 Å

Secondary structure (DSSP, 8-state):
-PPPGGGTTTS---------SSPP--TTS---PBPTTSSSB--EEETTTTEEE-HHHHHHHHHSSSPPPEEETT------